Protein AF-A0ABD0QVT2-F1 (afdb_monomer)

Sequence (130 aa):
CGTVNDSGPGGNLTERSLQDAQRLFLMSEVVQPISTDPLVMQDNIRFSRLAVDIVQGRDTLYHVMYIGTEYGTIMKALSTTNKSLHGCYLEEMNILPENIQEPILNLQILHSDSRVLKIPLERCSNYKNE

Solvent-accessible surface area (backbone atoms only — not comparable to full-atom values): 8596 Å² total; per-residue (Å²): 139,59,64,64,85,43,87,57,102,55,52,90,76,65,90,52,48,46,72,51,59,76,68,56,79,71,73,94,73,81,88,77,69,101,49,93,69,69,48,66,82,66,83,98,59,57,76,62,33,73,38,77,46,82,43,79,52,97,89,49,77,40,43,38,36,41,34,21,18,50,56,21,33,39,37,32,31,44,59,42,89,50,76,92,48,50,55,37,69,77,47,79,41,76,76,45,60,95,93,47,70,46,53,40,87,78,66,80,93,71,96,69,94,69,99,60,94,83,76,76,96,70,65,68,86,78,54,79,86,129

Radius of gyration: 21.54 Å; Cα contacts (8 Å, |Δi|>4): 162; chains: 1; bounding box: 69×33×40 Å

Secondary structure (DSSP, 8-state):
--B----STTTTT---BHHHHTT--S-SS----SSSS-S---TT--EEEEEEEEEE-SSSEEEEEEEEETTSEEEEEEE---GGGTT-EEEEEE-S-TT-----------SS--SS----S--GGGSPP-

InterPro domains:
  IPR001627 Sema domain [PF01403] (12-110)
  IPR001627 Sema domain [PS51004] (1-121)
  IPR015943 WD40/YVTN repeat-like-containing domain superfamily [G3DSA:2.130.10.10] (2-127)
  IPR027231 Semaphorin [PTHR11036] (12-128)
  IPR036352 Sema domain superfamily [SSF101912] (12-127)

Foldseek 3Di:
DDFPCPPPPCNPPDGDDPVCVVVPVDDPDDDDDPDPDDQADDPPWAWDDWDWDWDDDPDDIWIWIWTWTQFQKTWIATRDPPPVRRNPTDDIGRRDPPVDGGTPPDDDDDPDDDPDDDDDPDDCVVDDDD

Organism: Cirrhinus mrigala (NCBI:txid683832)

Nearest PDB structures (foldseek):
  4gza-assembly1_G  TM=9.036E-01  e=1.270E-02  Mus musculus
  1q47-assembly1_B  TM=7.951E-01  e=1.198E-02  Mus musculus
  4gz8-assembly1_A  TM=8.134E-01  e=4.045E-02  Mus musculus
  6zqc-assembly1_UD  TM=5.543E-01  e=8.223E-01  Saccharomyces cerevisiae S288C
  7d5s-assembly1_A4  TM=5.431E-01  e=3.929E+00  Saccharomyces cerevisiae S288C

pLDDT: mean 85.56, std 12.03, range [49.28, 97.0]

Structure (mmCIF, N/CA/C/O backbone):
data_AF-A0ABD0QVT2-F1
#
_entry.id   AF-A0ABD0QVT2-F1
#
loop_
_atom_site.group_PDB
_atom_site.id
_atom_site.type_symbol
_atom_site.label_atom_id
_atom_site.label_alt_id
_atom_site.label_comp_id
_atom_site.label_asym_id
_atom_site.label_entity_id
_atom_site.label_seq_id
_atom_site.pdbx_PDB_ins_code
_atom_site.Cartn_x
_atom_site.Cartn_y
_atom_site.Cartn_z
_atom_site.occupancy
_atom_site.B_iso_or_equiv
_atom_site.auth_seq_id
_atom_site.auth_comp_id
_atom_site.auth_asym_id
_atom_site.auth_atom_id
_atom_site.pdbx_PDB_model_num
ATOM 1 N N . CYS A 1 1 ? 45.021 6.706 -14.851 1.00 49.28 1 CYS A N 1
ATOM 2 C CA . CYS A 1 1 ? 43.611 6.519 -15.243 1.00 49.28 1 CYS A CA 1
ATOM 3 C C . CYS A 1 1 ? 43.199 5.116 -14.843 1.00 49.28 1 CYS A C 1
ATOM 5 O O . CYS A 1 1 ? 43.748 4.181 -15.403 1.00 49.28 1 CYS A O 1
ATOM 7 N N . GLY A 1 2 ? 42.364 4.973 -13.813 1.00 57.75 2 GLY A N 1
ATOM 8 C CA . GLY A 1 2 ? 41.898 3.666 -13.351 1.00 57.75 2 GLY A CA 1
ATOM 9 C C . GLY A 1 2 ? 40.509 3.384 -13.906 1.00 57.75 2 GLY A C 1
ATOM 10 O O . GLY A 1 2 ? 39.594 4.185 -13.706 1.00 57.75 2 GLY A O 1
ATOM 11 N N . THR A 1 3 ? 40.360 2.273 -14.609 1.00 59.75 3 THR A N 1
ATOM 12 C CA . THR A 1 3 ? 39.084 1.567 -14.705 1.00 59.75 3 THR A CA 1
ATOM 13 C C . THR A 1 3 ? 38.873 0.828 -13.382 1.00 59.75 3 THR A C 1
ATOM 15 O O . THR A 1 3 ? 39.840 0.380 -12.758 1.00 59.75 3 THR A O 1
ATOM 18 N N . VAL A 1 4 ? 37.635 0.752 -12.885 1.00 59.38 4 VAL A N 1
ATOM 19 C CA . VAL A 1 4 ? 37.350 -0.196 -11.800 1.00 59.38 4 VAL A CA 1
ATOM 20 C C . VAL A 1 4 ? 37.432 -1.575 -12.429 1.00 59.38 4 VAL A C 1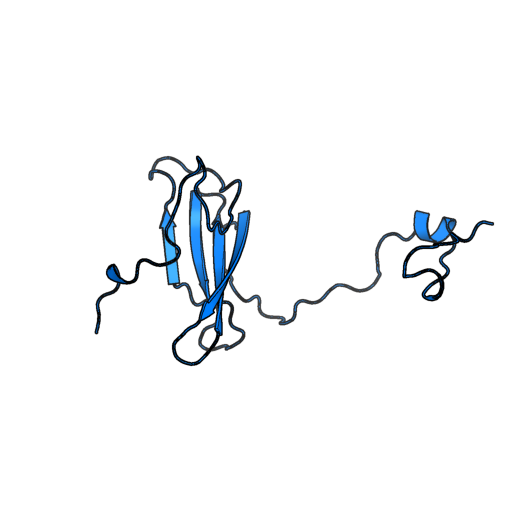
ATOM 22 O O . VAL A 1 4 ? 36.589 -1.906 -13.256 1.00 59.38 4 VAL A O 1
ATOM 25 N N . ASN A 1 5 ? 38.439 -2.367 -12.062 1.00 55.88 5 ASN A N 1
ATOM 26 C CA . ASN A 1 5 ? 38.389 -3.805 -12.300 1.00 55.88 5 ASN A CA 1
ATOM 27 C C . ASN A 1 5 ? 37.334 -4.369 -11.351 1.00 55.88 5 ASN A C 1
ATOM 29 O O . ASN A 1 5 ? 37.639 -4.738 -10.217 1.00 55.88 5 ASN A O 1
ATOM 33 N N . ASP A 1 6 ? 36.080 -4.330 -11.783 1.00 57.88 6 ASP A N 1
ATOM 34 C CA . ASP A 1 6 ? 34.962 -4.820 -11.000 1.00 57.88 6 ASP A CA 1
ATOM 35 C C . ASP A 1 6 ? 34.959 -6.349 -11.102 1.00 57.88 6 ASP A C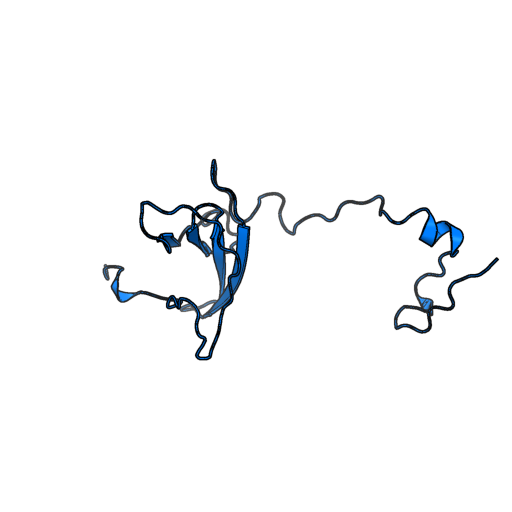 1
ATOM 37 O O . ASP A 1 6 ? 34.502 -6.925 -12.080 1.00 57.88 6 ASP A O 1
ATOM 41 N N . SER A 1 7 ? 35.549 -7.041 -10.127 1.00 57.97 7 SER A N 1
ATOM 42 C CA . SER A 1 7 ? 35.553 -8.512 -10.063 1.00 57.97 7 SER A CA 1
ATOM 43 C C . SER A 1 7 ? 34.207 -9.095 -9.607 1.00 57.97 7 SER A C 1
ATOM 45 O O . SER A 1 7 ? 34.092 -10.302 -9.383 1.00 57.97 7 SER A O 1
ATOM 47 N N . GLY A 1 8 ? 33.181 -8.248 -9.470 1.00 62.84 8 GLY A N 1
ATOM 48 C CA . GLY A 1 8 ? 31.801 -8.657 -9.270 1.00 62.84 8 GLY A CA 1
ATOM 49 C C . GLY A 1 8 ? 31.167 -9.280 -10.524 1.00 62.84 8 GLY A C 1
ATOM 50 O O . GLY A 1 8 ? 31.769 -9.313 -11.599 1.00 62.84 8 GLY A O 1
ATOM 51 N N . PRO A 1 9 ? 29.909 -9.743 -10.427 1.00 58.41 9 PRO A N 1
ATOM 52 C CA . PRO A 1 9 ? 29.195 -10.417 -11.521 1.00 58.41 9 PRO A CA 1
ATOM 53 C C . PRO A 1 9 ? 29.088 -9.603 -12.827 1.00 58.41 9 PRO A C 1
ATOM 55 O O . PRO A 1 9 ? 28.740 -10.161 -13.864 1.00 58.41 9 P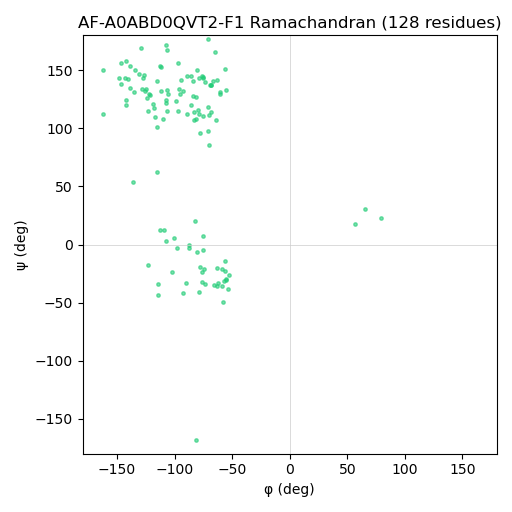RO A O 1
ATOM 58 N N . GLY A 1 10 ? 29.364 -8.293 -12.777 1.00 58.31 10 GLY A N 1
ATOM 59 C CA . GLY A 1 10 ? 29.297 -7.352 -13.897 1.00 58.31 10 GLY A CA 1
ATOM 60 C C . GLY A 1 10 ? 30.631 -6.987 -14.559 1.00 58.31 10 GLY A C 1
ATOM 61 O O . GLY A 1 10 ? 30.625 -6.134 -15.443 1.00 58.31 10 GLY A O 1
ATOM 62 N N . GLY A 1 11 ? 31.754 -7.611 -14.184 1.00 58.44 11 GLY A N 1
ATOM 63 C CA . GLY A 1 11 ? 33.101 -7.186 -14.602 1.00 58.44 11 GLY A CA 1
ATOM 64 C C . GLY A 1 11 ? 33.373 -7.096 -16.105 1.00 58.44 11 GLY A C 1
ATOM 65 O O . GLY A 1 11 ? 34.233 -6.331 -16.523 1.00 58.44 11 GLY A O 1
ATOM 66 N N . ASN A 1 12 ? 32.603 -7.819 -16.923 1.00 59.62 12 ASN A N 1
ATOM 67 C CA . ASN A 1 12 ? 32.735 -7.825 -18.386 1.00 59.62 12 ASN A CA 1
ATOM 68 C C . ASN A 1 12 ? 31.593 -7.087 -19.108 1.00 59.62 12 ASN A C 1
ATOM 70 O O . ASN A 1 12 ? 31.516 -7.141 -20.333 1.00 59.62 12 ASN A O 1
ATOM 74 N N . LEU A 1 13 ? 30.660 -6.472 -18.373 1.00 60.75 13 LEU A N 1
ATOM 75 C CA . LEU A 1 13 ? 29.404 -5.968 -18.939 1.00 60.75 13 LEU A CA 1
ATOM 76 C C . LEU A 1 13 ? 29.405 -4.451 -19.156 1.00 60.75 13 LEU A C 1
ATOM 78 O O . LEU A 1 13 ? 28.700 -3.982 -20.044 1.00 60.75 13 LEU A O 1
ATOM 82 N N . THR A 1 14 ? 30.235 -3.696 -18.430 1.00 57.97 14 THR A N 1
ATOM 83 C CA . THR A 1 14 ? 30.443 -2.254 -18.650 1.00 57.97 14 THR A CA 1
ATOM 84 C C . THR A 1 14 ? 31.735 -1.787 -17.981 1.00 57.97 14 THR A C 1
ATOM 86 O O . THR A 1 14 ? 31.797 -1.707 -16.756 1.00 57.97 14 THR A O 1
ATOM 89 N N . GLU A 1 15 ? 32.749 -1.403 -18.759 1.00 62.41 15 GLU A N 1
ATOM 90 C CA . GLU A 1 15 ? 33.888 -0.656 -18.218 1.00 62.41 15 GLU A CA 1
ATOM 91 C C . GLU A 1 15 ? 33.514 0.824 -18.118 1.00 62.41 15 GLU A C 1
ATOM 93 O O . GLU A 1 15 ? 33.390 1.528 -19.122 1.00 62.41 15 GLU A O 1
ATOM 98 N N . ARG A 1 16 ? 33.318 1.315 -16.892 1.00 62.81 16 ARG A N 1
ATOM 99 C CA . ARG A 1 16 ? 33.118 2.743 -16.630 1.00 62.81 16 ARG A CA 1
ATOM 100 C C . ARG A 1 16 ? 34.382 3.330 -16.014 1.00 62.81 16 ARG A C 1
ATOM 102 O O . ARG A 1 16 ? 34.900 2.811 -15.025 1.00 62.81 16 ARG A O 1
ATOM 109 N N . SER A 1 17 ? 34.870 4.435 -16.578 1.00 73.19 17 SER A N 1
ATOM 110 C CA . SER A 1 17 ? 35.949 5.219 -15.968 1.00 73.19 17 SER A CA 1
ATOM 111 C C . SER A 1 17 ? 35.551 5.615 -14.546 1.00 73.19 17 SER A C 1
ATOM 113 O O . SER A 1 17 ? 34.446 6.116 -14.333 1.00 73.19 17 SER A O 1
ATOM 115 N N . LEU A 1 18 ? 36.450 5.438 -13.570 1.00 70.81 18 LEU A N 1
ATOM 116 C CA . LEU A 1 18 ? 36.206 5.838 -12.178 1.00 70.81 18 LEU A CA 1
ATOM 117 C C . LEU A 1 18 ? 35.798 7.306 -12.054 1.00 70.81 18 LEU A C 1
ATOM 119 O O . LEU A 1 18 ? 34.930 7.641 -11.257 1.00 70.81 18 LEU A O 1
ATOM 123 N N . GLN A 1 19 ? 36.408 8.176 -12.861 1.00 78.12 19 GLN A N 1
ATOM 124 C CA . GLN A 1 19 ? 36.100 9.605 -12.851 1.00 78.12 19 GLN A CA 1
ATOM 125 C C . GLN A 1 19 ? 34.673 9.875 -13.327 1.00 78.12 19 GLN A C 1
ATOM 127 O O . GLN A 1 19 ? 34.016 10.766 -12.800 1.00 78.12 19 GLN A O 1
ATOM 132 N N . ASP A 1 20 ? 34.185 9.086 -14.283 1.00 79.88 20 ASP A N 1
ATOM 133 C CA . ASP A 1 20 ? 32.828 9.221 -14.805 1.00 79.88 20 ASP A CA 1
ATOM 134 C C . ASP A 1 20 ? 31.822 8.586 -13.853 1.00 79.88 20 ASP A C 1
ATOM 136 O O . ASP A 1 20 ? 30.789 9.183 -13.580 1.00 79.88 20 ASP A O 1
ATOM 140 N N . ALA A 1 21 ? 32.134 7.427 -13.268 1.00 78.62 21 ALA A N 1
ATOM 141 C CA . ALA A 1 21 ? 31.315 6.816 -12.225 1.00 78.62 21 ALA A CA 1
ATOM 142 C C . ALA A 1 21 ? 31.160 7.741 -11.004 1.00 78.62 21 ALA A C 1
ATOM 144 O O . ALA A 1 21 ? 30.079 7.802 -10.431 1.00 78.62 21 ALA A O 1
ATOM 145 N N . GLN A 1 22 ? 32.209 8.499 -10.660 1.00 80.81 22 GLN A N 1
ATOM 146 C CA . GLN A 1 22 ? 32.214 9.494 -9.581 1.00 80.81 22 GLN A CA 1
ATOM 147 C C . GLN A 1 22 ? 31.598 10.851 -9.957 1.00 80.81 22 GLN A C 1
ATOM 149 O O . GLN A 1 22 ? 31.494 11.729 -9.102 1.00 80.81 22 GLN A O 1
ATOM 154 N N . ARG A 1 23 ? 31.233 11.072 -11.222 1.00 85.50 23 ARG A N 1
ATOM 155 C CA . ARG A 1 23 ? 30.618 12.330 -11.683 1.00 85.50 23 ARG A CA 1
ATOM 156 C C . ARG A 1 23 ? 29.183 12.143 -12.160 1.00 85.50 23 ARG A C 1
ATOM 158 O O . ARG A 1 23 ? 28.363 13.036 -11.987 1.00 85.50 23 ARG A O 1
ATOM 165 N N . LEU A 1 24 ? 28.874 10.995 -12.754 1.00 86.62 24 LEU A N 1
ATOM 166 C CA . LEU A 1 24 ? 27.643 10.710 -13.486 1.00 86.62 24 LEU A CA 1
ATOM 167 C C . LEU A 1 24 ? 26.834 9.610 -12.776 1.00 86.62 24 LEU A C 1
ATOM 169 O O . LEU A 1 24 ? 26.628 8.515 -13.304 1.00 86.62 24 LEU A O 1
ATOM 173 N N . PHE A 1 25 ? 26.397 9.887 -11.549 1.00 85.75 25 PHE A N 1
ATOM 174 C CA . PHE A 1 25 ? 25.673 8.914 -10.718 1.00 85.75 25 PHE A CA 1
ATOM 175 C C . PHE A 1 25 ? 24.211 8.704 -11.128 1.00 85.75 25 PHE A C 1
ATOM 177 O O . PHE A 1 25 ? 23.634 7.666 -10.817 1.00 85.75 25 PHE A O 1
ATOM 184 N N . LEU A 1 26 ? 23.609 9.684 -11.804 1.00 89.44 26 LEU A N 1
ATOM 185 C CA . LEU A 1 26 ? 22.222 9.626 -12.256 1.00 89.44 26 LEU A CA 1
ATOM 186 C C . LEU A 1 26 ? 22.148 9.127 -13.699 1.00 89.44 26 LEU A C 1
ATOM 188 O O . LEU A 1 26 ? 22.974 9.493 -14.536 1.00 89.44 26 LEU A O 1
ATOM 192 N N . MET A 1 27 ? 21.139 8.306 -13.974 1.00 90.19 27 MET A N 1
ATOM 193 C CA . MET A 1 27 ? 20.802 7.880 -15.330 1.00 90.19 27 MET A CA 1
ATOM 194 C C . MET A 1 27 ? 19.982 8.966 -16.027 1.00 90.19 27 MET A C 1
ATOM 196 O O . MET A 1 27 ? 19.266 9.722 -15.371 1.00 90.19 27 MET A O 1
ATOM 200 N N . SER A 1 28 ? 20.103 9.055 -17.353 1.00 91.94 28 SER A N 1
ATOM 201 C CA . SER A 1 28 ? 19.336 10.015 -18.157 1.00 91.94 28 SER A CA 1
ATOM 202 C C . SER A 1 28 ? 17.866 9.623 -18.290 1.00 91.94 28 SER A C 1
ATOM 204 O O . SER A 1 28 ? 17.004 10.493 -18.345 1.00 91.94 28 SER A O 1
ATOM 206 N N . GLU A 1 29 ? 17.593 8.319 -18.343 1.00 95.25 29 GLU A N 1
ATOM 207 C CA . GLU A 1 29 ? 16.252 7.770 -18.528 1.00 95.25 29 GLU A CA 1
ATOM 208 C C . GLU A 1 29 ? 15.539 7.555 -17.192 1.00 95.25 29 GLU A C 1
ATOM 210 O O . GLU A 1 29 ? 16.139 7.160 -16.189 1.00 95.25 29 GLU A O 1
ATOM 215 N N . VAL A 1 30 ? 14.226 7.773 -17.201 1.00 95.06 30 VAL A N 1
ATOM 216 C CA . VAL A 1 30 ? 13.351 7.511 -16.056 1.00 95.06 30 VAL A CA 1
ATOM 217 C C . VAL A 1 30 ? 12.894 6.052 -16.043 1.00 95.06 30 VAL A C 1
ATOM 219 O O . VAL A 1 30 ? 12.626 5.457 -17.087 1.00 95.06 30 VAL A O 1
ATOM 222 N N . VAL A 1 31 ? 12.750 5.474 -14.849 1.00 95.00 31 VAL A N 1
ATOM 223 C CA . VAL A 1 31 ? 12.139 4.148 -14.690 1.00 95.00 31 VAL A CA 1
ATOM 224 C C . VAL A 1 31 ? 10.625 4.302 -14.752 1.00 95.00 31 VAL A C 1
ATOM 226 O O . VAL A 1 31 ? 10.027 4.946 -13.892 1.00 95.00 31 VAL A O 1
ATOM 229 N N . GLN A 1 32 ? 10.012 3.710 -15.773 1.00 94.62 32 GLN A N 1
ATOM 230 C CA . GLN A 1 32 ? 8.563 3.715 -15.933 1.00 94.62 32 GLN A CA 1
ATOM 231 C C . GLN A 1 32 ? 7.920 2.586 -15.109 1.00 94.62 32 GLN A C 1
ATOM 233 O O . GLN A 1 32 ? 8.464 1.477 -15.065 1.00 94.62 32 GLN A O 1
ATOM 238 N N . PRO A 1 33 ? 6.762 2.828 -14.470 1.00 92.75 33 PRO A N 1
ATOM 239 C CA . PRO A 1 33 ? 5.944 1.757 -13.915 1.00 92.75 33 PRO A CA 1
ATOM 240 C C . PRO A 1 33 ? 5.401 0.846 -15.028 1.00 92.75 33 PRO A C 1
ATOM 242 O O . PRO A 1 33 ? 5.381 1.205 -16.203 1.00 92.75 33 PRO A O 1
ATOM 245 N N . ILE A 1 34 ? 4.897 -0.332 -14.651 1.00 87.62 34 ILE A N 1
ATOM 246 C CA . ILE A 1 34 ? 4.297 -1.289 -15.600 1.00 87.62 34 ILE A CA 1
ATOM 247 C C . ILE A 1 34 ? 3.042 -0.741 -16.311 1.00 87.62 34 ILE A C 1
ATOM 249 O O . ILE A 1 34 ? 2.658 -1.241 -17.365 1.00 87.62 34 ILE A O 1
ATOM 253 N N . SER A 1 35 ? 2.402 0.279 -15.735 1.00 86.25 35 SER A N 1
ATOM 254 C CA . SER A 1 35 ? 1.210 0.953 -16.252 1.00 86.25 35 SER A CA 1
ATOM 255 C C . SER A 1 35 ? 1.301 2.446 -15.954 1.00 86.25 35 SER A C 1
ATOM 257 O O . SER A 1 35 ? 1.775 2.823 -14.884 1.00 86.25 35 SER A O 1
ATOM 259 N N . THR A 1 36 ? 0.819 3.283 -16.877 1.00 87.06 36 THR A N 1
ATOM 260 C CA . THR A 1 36 ? 0.697 4.737 -16.676 1.00 87.06 36 THR A CA 1
ATOM 261 C C . THR A 1 36 ? -0.279 5.075 -15.559 1.00 87.06 36 THR A C 1
ATOM 263 O O . THR A 1 36 ? -0.046 6.020 -14.810 1.00 87.06 36 THR A O 1
ATOM 266 N N . ASP A 1 37 ? -1.350 4.288 -15.444 1.00 85.88 37 ASP A N 1
ATOM 267 C CA . ASP A 1 37 ? -2.332 4.431 -14.381 1.00 85.88 37 ASP A CA 1
ATOM 268 C C . ASP A 1 37 ? -1.851 3.649 -13.143 1.00 85.88 37 ASP A C 1
ATOM 270 O O . ASP A 1 37 ? -1.617 2.434 -13.244 1.00 85.88 37 ASP A O 1
ATOM 274 N N . PRO A 1 38 ? -1.655 4.317 -11.993 1.00 89.19 38 PRO A N 1
ATOM 275 C CA . PRO A 1 38 ? -1.257 3.675 -10.743 1.00 89.19 38 PRO A CA 1
ATOM 276 C C . PRO A 1 38 ? -2.373 2.788 -10.185 1.00 89.19 38 PRO A C 1
ATOM 278 O O . PRO A 1 38 ? -3.522 3.200 -10.108 1.00 89.19 38 PRO A O 1
ATOM 281 N N . LEU A 1 39 ? -2.012 1.593 -9.708 1.00 89.19 39 LEU 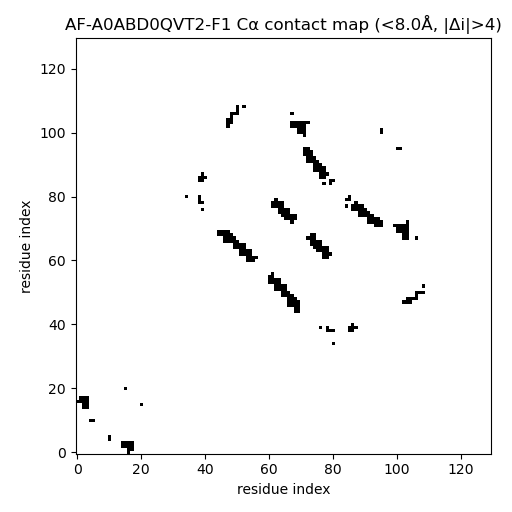A N 1
ATOM 282 C CA . LEU A 1 39 ? -2.960 0.548 -9.283 1.00 89.19 39 LEU A CA 1
ATOM 283 C C . LEU A 1 39 ? -3.951 0.993 -8.190 1.00 89.19 39 LEU A C 1
ATOM 285 O O . LEU A 1 39 ? -5.075 0.492 -8.132 1.00 89.19 39 LEU A O 1
ATOM 289 N N . VAL A 1 40 ? -3.527 1.908 -7.315 1.00 89.94 40 VAL A N 1
ATOM 290 C CA . VAL A 1 40 ? -4.329 2.492 -6.232 1.00 89.94 40 VAL A CA 1
ATOM 291 C C . VAL A 1 40 ? -4.035 3.985 -6.143 1.00 89.94 40 VAL A C 1
ATOM 293 O O . VAL A 1 40 ? -2.871 4.384 -6.151 1.00 89.94 40 VAL A O 1
ATOM 296 N N . MET A 1 41 ? -5.092 4.791 -6.022 1.00 87.19 41 MET A N 1
ATOM 297 C CA . MET A 1 41 ? -5.034 6.249 -5.911 1.00 87.19 41 MET A CA 1
ATOM 298 C C . MET A 1 41 ? -6.087 6.741 -4.938 1.00 87.19 41 MET A C 1
ATOM 300 O O . MET A 1 41 ? -7.267 6.482 -5.144 1.00 87.19 41 MET A O 1
ATOM 304 N N . GLN A 1 42 ? -5.672 7.490 -3.922 1.00 86.75 42 GLN A N 1
ATOM 305 C CA . GLN A 1 42 ? -6.592 8.104 -2.977 1.00 86.75 42 GLN A CA 1
ATOM 306 C C . GLN A 1 42 ? -6.309 9.593 -2.837 1.00 86.75 42 GLN A C 1
ATOM 308 O O . GLN A 1 42 ? -5.164 9.995 -2.628 1.00 86.75 42 GLN A O 1
ATOM 313 N N . ASP A 1 43 ? -7.368 10.391 -2.879 1.00 87.62 43 ASP A N 1
ATOM 314 C CA . ASP A 1 43 ? -7.285 11.809 -2.565 1.00 87.62 43 ASP A CA 1
ATOM 315 C C . ASP A 1 43 ? -7.172 12.018 -1.050 1.00 87.62 43 ASP A C 1
ATOM 317 O O . ASP A 1 43 ? -7.781 11.301 -0.256 1.00 87.62 43 ASP A O 1
ATOM 321 N N . ASN A 1 44 ? -6.397 13.028 -0.647 1.00 88.31 44 ASN A N 1
ATOM 322 C CA . ASN A 1 44 ? -6.245 13.482 0.741 1.00 88.31 44 ASN A CA 1
ATOM 323 C C . ASN A 1 44 ? -5.769 12.428 1.760 1.00 88.31 44 ASN A C 1
ATOM 325 O O . ASN A 1 44 ? -5.883 12.654 2.964 1.00 88.31 44 ASN A O 1
ATOM 329 N N . ILE A 1 45 ? -5.188 11.312 1.315 1.00 90.94 45 ILE A N 1
ATOM 330 C CA . ILE A 1 45 ? -4.559 10.324 2.197 1.00 90.94 45 ILE A CA 1
ATOM 331 C C . ILE A 1 45 ? -3.100 10.150 1.800 1.00 90.94 45 ILE A C 1
ATOM 333 O O . ILE A 1 45 ? -2.776 9.903 0.640 1.00 90.94 45 ILE A O 1
ATOM 337 N N . ARG A 1 46 ? -2.204 10.234 2.786 1.00 93.88 46 ARG A N 1
ATOM 338 C CA . ARG A 1 46 ? -0.789 9.925 2.595 1.00 93.88 46 ARG A CA 1
ATOM 339 C C . ARG A 1 46 ? -0.499 8.500 3.043 1.00 93.88 46 ARG A C 1
ATOM 341 O O . ARG A 1 46 ? -0.620 8.162 4.222 1.00 93.88 46 ARG A O 1
ATOM 348 N N . PHE A 1 47 ? -0.111 7.667 2.083 1.00 95.44 47 PHE A N 1
ATOM 349 C CA . PHE A 1 47 ? 0.375 6.318 2.347 1.00 95.44 47 PHE A CA 1
ATOM 350 C C . PHE A 1 47 ? 1.784 6.375 2.936 1.00 95.44 47 PHE A C 1
ATOM 352 O O . PHE A 1 47 ? 2.621 7.170 2.509 1.00 95.44 47 PHE A O 1
ATOM 359 N N . SER A 1 48 ? 2.046 5.523 3.920 1.00 95.50 48 SER A N 1
ATOM 360 C CA . SER A 1 48 ? 3.304 5.477 4.657 1.00 95.50 48 SER A CA 1
ATOM 361 C C . SER A 1 48 ? 4.055 4.169 4.422 1.00 95.50 48 SER A C 1
ATOM 363 O O . SER A 1 48 ? 5.277 4.207 4.242 1.00 95.50 48 SER A O 1
ATOM 365 N N . ARG A 1 49 ? 3.350 3.024 4.444 1.00 97.00 49 ARG A N 1
ATOM 366 C CA . ARG A 1 49 ? 3.876 1.639 4.425 1.00 97.00 49 ARG A CA 1
ATOM 367 C C . ARG A 1 49 ? 3.098 0.790 3.425 1.00 97.00 49 ARG A C 1
ATOM 369 O O . ARG A 1 49 ? 1.905 0.998 3.244 1.00 97.00 49 ARG A O 1
ATOM 376 N N . LEU A 1 50 ? 3.760 -0.205 2.843 1.00 96.56 50 LEU A N 1
ATOM 377 C CA . LEU A 1 50 ? 3.148 -1.179 1.942 1.00 96.56 50 LEU A CA 1
ATOM 378 C C . LEU A 1 50 ? 3.638 -2.584 2.296 1.00 96.56 50 LEU A C 1
ATOM 380 O O . LEU A 1 50 ? 4.841 -2.811 2.409 1.00 96.56 50 LEU A O 1
ATOM 384 N N . ALA A 1 51 ? 2.705 -3.520 2.414 1.00 96.56 51 ALA A N 1
ATOM 385 C CA . ALA A 1 51 ? 2.961 -4.951 2.381 1.00 96.56 51 ALA A CA 1
ATOM 386 C C . ALA A 1 51 ? 2.037 -5.582 1.335 1.00 96.56 51 ALA A C 1
ATOM 388 O O . ALA A 1 51 ? 0.897 -5.152 1.173 1.00 96.56 51 ALA A O 1
ATOM 389 N N . VAL A 1 52 ? 2.521 -6.584 0.607 1.00 96.12 52 VAL A N 1
ATOM 390 C CA . VAL A 1 52 ? 1.743 -7.258 -0.438 1.00 96.12 52 VAL A CA 1
ATOM 391 C C . VAL A 1 52 ? 1.738 -8.746 -0.153 1.00 96.12 52 VAL A C 1
ATOM 393 O O . VAL A 1 52 ? 2.794 -9.323 0.096 1.00 96.12 52 VAL A O 1
ATOM 396 N N . ASP A 1 53 ? 0.555 -9.343 -0.202 1.00 95.81 53 ASP A N 1
ATOM 397 C CA . ASP A 1 53 ? 0.352 -10.783 -0.091 1.00 95.81 53 ASP A CA 1
ATOM 398 C C . ASP A 1 53 ? -0.149 -11.364 -1.416 1.00 95.81 53 ASP A C 1
ATOM 400 O O . ASP A 1 53 ? -0.786 -10.664 -2.210 1.00 95.81 53 ASP A O 1
ATOM 404 N N . ILE A 1 54 ? 0.122 -12.647 -1.649 1.00 95.19 54 ILE A N 1
ATOM 405 C CA . ILE A 1 54 ? -0.413 -13.398 -2.784 1.00 95.19 54 ILE A CA 1
ATOM 406 C C . ILE A 1 54 ? -1.417 -14.405 -2.241 1.00 95.19 54 ILE A C 1
ATOM 408 O O . ILE A 1 54 ? -1.048 -15.408 -1.637 1.00 95.19 54 ILE A O 1
ATOM 412 N N . VAL A 1 55 ? -2.696 -14.146 -2.492 1.00 94.06 55 VAL A N 1
ATOM 413 C CA . VAL A 1 55 ? -3.797 -14.949 -1.958 1.00 94.06 55 VAL A CA 1
ATOM 414 C C . VAL A 1 55 ? -4.406 -15.797 -3.067 1.00 94.06 55 VAL A C 1
ATOM 416 O O . VAL A 1 55 ? -4.717 -15.300 -4.151 1.00 94.06 55 VAL A O 1
ATOM 419 N N . GLN A 1 56 ? -4.610 -17.082 -2.787 1.00 93.88 56 GLN A N 1
ATOM 420 C CA . GLN A 1 56 ? -5.345 -17.984 -3.668 1.00 93.88 56 GLN A CA 1
ATOM 421 C C . GLN A 1 56 ? -6.846 -17.706 -3.558 1.00 93.88 56 GLN A C 1
ATOM 423 O O . GLN A 1 56 ? -7.469 -17.985 -2.535 1.00 93.88 56 GLN A O 1
ATOM 428 N N . GLY A 1 57 ? -7.428 -17.156 -4.624 1.00 89.31 57 GLY A N 1
ATOM 429 C CA . GLY A 1 57 ? -8.874 -17.101 -4.796 1.00 89.31 57 GLY A CA 1
ATOM 430 C C . GLY A 1 57 ? -9.428 -18.418 -5.339 1.00 89.31 57 GLY A C 1
ATOM 431 O O . GLY A 1 57 ? -8.724 -19.427 -5.410 1.00 89.31 57 GLY A O 1
ATOM 432 N N . ARG A 1 58 ? -10.696 -18.406 -5.765 1.00 89.88 58 ARG A N 1
ATOM 433 C CA . ARG A 1 58 ? -11.364 -19.604 -6.298 1.00 89.88 58 ARG A CA 1
ATOM 434 C C . ARG A 1 58 ? -10.621 -20.198 -7.498 1.00 89.88 58 ARG A C 1
ATOM 436 O O . ARG A 1 58 ? -10.344 -21.390 -7.503 1.00 89.88 58 ARG A O 1
ATOM 443 N N . ASP A 1 59 ? -10.283 -19.352 -8.469 1.00 91.31 59 ASP A N 1
ATOM 444 C CA . ASP A 1 59 ? -9.737 -19.792 -9.759 1.00 91.31 59 ASP A CA 1
ATOM 445 C C . ASP A 1 59 ? -8.368 -19.165 -10.076 1.00 91.31 59 ASP A C 1
ATOM 447 O O . ASP A 1 59 ? -7.635 -19.664 -10.928 1.00 91.31 59 ASP A O 1
ATOM 451 N N . THR A 1 60 ? -7.994 -18.077 -9.394 1.00 92.69 60 THR A N 1
ATOM 452 C CA . THR A 1 60 ? -6.775 -17.308 -9.686 1.00 92.69 60 THR A CA 1
ATOM 453 C C . THR A 1 60 ? -6.087 -16.805 -8.422 1.00 92.69 60 THR A C 1
ATOM 455 O O . THR A 1 60 ? -6.713 -16.641 -7.373 1.00 92.69 60 THR A O 1
ATOM 458 N N . LEU A 1 61 ? -4.793 -16.512 -8.542 1.00 95.00 61 LEU A N 1
ATOM 459 C CA . LEU A 1 61 ? -4.030 -15.796 -7.524 1.00 95.00 61 LEU A CA 1
ATOM 460 C C . LEU A 1 61 ? -4.318 -14.296 -7.604 1.00 95.00 61 LEU A C 1
ATOM 462 O O . LEU A 1 61 ? -4.447 -13.736 -8.693 1.00 95.00 61 LEU A O 1
ATOM 466 N N . TYR A 1 62 ? -4.369 -13.650 -6.447 1.00 93.00 62 TYR A N 1
ATOM 467 C CA . TYR A 1 62 ? -4.585 -12.218 -6.317 1.00 93.00 62 TYR A CA 1
ATOM 468 C C . TYR A 1 62 ? -3.461 -11.582 -5.513 1.00 93.00 62 TYR A C 1
ATOM 470 O O . TYR A 1 62 ? -3.106 -12.061 -4.438 1.00 93.00 62 TYR A O 1
ATOM 478 N N . HIS A 1 63 ? -2.942 -10.464 -6.012 1.00 94.50 63 HIS A N 1
ATOM 479 C CA . HIS A 1 63 ? -2.061 -9.602 -5.240 1.00 94.50 63 HIS A CA 1
ATOM 480 C C . HIS A 1 63 ? -2.916 -8.684 -4.368 1.00 94.50 63 HIS A C 1
ATOM 482 O O . HIS A 1 63 ? -3.647 -7.835 -4.878 1.00 94.50 63 HIS A O 1
ATOM 488 N N . VAL A 1 64 ? -2.836 -8.853 -3.054 1.00 95.38 64 VAL A N 1
ATOM 489 C CA . VAL A 1 64 ? -3.572 -8.041 -2.085 1.00 95.38 64 VAL A CA 1
ATOM 490 C C . VAL A 1 64 ? -2.596 -7.102 -1.396 1.00 95.38 64 VAL A C 1
ATOM 492 O O . VAL A 1 64 ? -1.618 -7.537 -0.793 1.00 95.38 64 VAL A O 1
ATOM 495 N N . MET A 1 65 ? -2.854 -5.805 -1.497 1.00 96.31 65 MET A N 1
ATOM 496 C CA . MET A 1 65 ? -2.033 -4.756 -0.907 1.00 96.31 65 MET A CA 1
ATOM 497 C C . MET A 1 65 ? -2.604 -4.340 0.445 1.00 96.31 65 MET A C 1
ATOM 499 O O . MET A 1 65 ? -3.784 -4.011 0.548 1.00 96.31 65 MET A O 1
ATOM 503 N N . TYR A 1 66 ? -1.745 -4.313 1.458 1.00 96.88 66 TYR A N 1
ATOM 504 C CA . TYR A 1 66 ? -1.981 -3.715 2.765 1.00 96.88 66 TYR A CA 1
ATOM 505 C C . TYR A 1 66 ? -1.174 -2.422 2.833 1.00 96.88 66 TYR A C 1
ATOM 507 O O . TYR A 1 66 ? 0.058 -2.440 2.783 1.00 96.88 66 TYR A O 1
ATOM 515 N N . ILE A 1 67 ? -1.869 -1.296 2.915 1.00 96.94 67 ILE A N 1
ATOM 516 C CA . ILE A 1 67 ? -1.303 0.042 2.793 1.00 96.94 67 ILE A CA 1
ATOM 517 C C . ILE A 1 67 ? -1.510 0.763 4.121 1.00 96.94 67 ILE A C 1
ATOM 519 O O . ILE A 1 67 ? -2.635 1.087 4.486 1.00 96.94 67 ILE A O 1
ATOM 523 N N . GLY A 1 68 ? -0.431 0.999 4.862 1.00 96.69 68 GLY A N 1
ATOM 524 C CA . GLY A 1 68 ? -0.467 1.828 6.065 1.00 96.69 68 GLY A CA 1
ATOM 525 C C . GLY A 1 68 ? -0.524 3.307 5.695 1.00 96.69 68 GLY A C 1
ATOM 526 O O . GLY A 1 68 ? 0.100 3.718 4.716 1.00 96.69 68 GLY A O 1
ATOM 527 N N . THR A 1 69 ? -1.235 4.112 6.478 1.00 95.81 69 THR A N 1
ATOM 528 C CA . THR A 1 69 ? -1.346 5.565 6.277 1.00 95.81 69 THR A CA 1
ATOM 529 C C . THR A 1 69 ? -0.560 6.348 7.329 1.00 95.81 69 THR A C 1
ATOM 531 O O . THR A 1 69 ? -0.014 5.783 8.286 1.00 95.81 69 THR A O 1
ATOM 534 N N . GLU A 1 70 ? -0.456 7.664 7.143 1.00 94.88 70 GLU A N 1
ATOM 535 C CA . GLU A 1 70 ? 0.071 8.583 8.162 1.00 94.88 70 GLU A CA 1
ATOM 536 C C . GLU A 1 70 ? -0.916 8.859 9.312 1.00 94.88 70 GLU A C 1
ATOM 538 O O . GLU A 1 70 ? -0.534 9.485 10.296 1.00 94.88 70 GLU A O 1
ATOM 543 N N . TYR A 1 71 ? -2.148 8.345 9.225 1.00 93.81 71 TYR A N 1
ATOM 544 C CA . TYR A 1 71 ? -3.239 8.608 10.172 1.00 93.81 71 TYR A CA 1
ATOM 545 C C . TYR A 1 71 ? -3.600 7.402 11.049 1.00 93.81 71 TYR A C 1
ATOM 547 O O . TYR A 1 71 ? -4.633 7.405 11.709 1.00 93.81 71 TYR A O 1
ATOM 555 N N . GLY A 1 72 ? -2.772 6.355 11.061 1.00 94.25 72 GLY A N 1
ATOM 556 C CA . GLY A 1 72 ? -3.006 5.174 11.898 1.00 94.25 72 GLY A CA 1
ATOM 557 C C . GLY A 1 72 ? -4.032 4.201 11.323 1.00 94.25 72 GLY A C 1
ATOM 558 O O . GLY A 1 72 ? -4.615 3.407 12.065 1.00 94.25 72 GLY A O 1
ATOM 559 N N . THR A 1 73 ? -4.247 4.244 10.007 1.00 95.06 73 THR A N 1
ATOM 560 C CA . THR A 1 73 ? -5.151 3.332 9.301 1.00 95.06 73 THR A CA 1
ATOM 561 C C . THR A 1 73 ? -4.385 2.382 8.389 1.00 95.06 73 THR A C 1
ATOM 563 O O . THR A 1 73 ? -3.281 2.684 7.925 1.00 95.06 73 THR A O 1
ATOM 566 N N . ILE A 1 74 ? -4.956 1.202 8.152 1.00 96.00 74 ILE A N 1
ATOM 567 C CA . ILE A 1 74 ? -4.486 0.256 7.141 1.00 96.00 74 ILE A CA 1
ATOM 568 C C . ILE A 1 74 ? -5.605 0.055 6.129 1.00 96.00 74 ILE A C 1
ATOM 570 O O . ILE A 1 74 ? -6.690 -0.411 6.469 1.00 96.00 74 ILE A O 1
ATOM 574 N N . MET A 1 75 ? -5.315 0.365 4.874 1.00 95.44 75 MET A N 1
ATOM 575 C CA . MET A 1 75 ? -6.195 0.118 3.743 1.00 95.44 75 MET A CA 1
ATOM 576 C C . MET A 1 75 ? -5.819 -1.195 3.067 1.00 95.44 75 MET A C 1
ATOM 578 O O . MET A 1 75 ? -4.645 -1.460 2.807 1.00 95.44 75 MET A O 1
ATOM 582 N N . LYS A 1 76 ? -6.817 -2.017 2.760 1.00 95.62 76 LYS A N 1
ATOM 583 C CA . LYS A 1 76 ? -6.664 -3.269 2.025 1.00 95.62 76 LYS A CA 1
ATOM 584 C C . LYS A 1 76 ? -7.238 -3.091 0.625 1.00 95.62 76 LYS A C 1
ATOM 586 O O . LYS A 1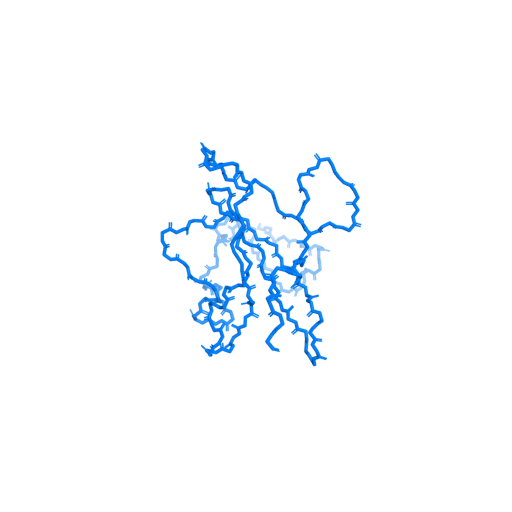 76 ? -8.406 -2.736 0.487 1.00 95.62 76 LYS A O 1
ATOM 591 N N . ALA A 1 77 ? -6.444 -3.348 -0.407 1.00 95.12 77 ALA A N 1
ATOM 592 C CA . ALA A 1 77 ? -6.846 -3.155 -1.800 1.00 95.12 77 ALA A CA 1
ATOM 593 C C . ALA A 1 77 ? -6.363 -4.296 -2.698 1.00 95.12 77 ALA A C 1
ATOM 595 O O . ALA A 1 77 ? -5.354 -4.945 -2.416 1.00 95.12 77 ALA A O 1
ATOM 596 N N . LEU A 1 78 ? -7.072 -4.532 -3.797 1.00 93.88 78 LEU A N 1
ATOM 597 C CA . LEU A 1 78 ? -6.644 -5.473 -4.824 1.00 93.88 78 LEU A CA 1
ATOM 598 C C . LEU A 1 78 ? -5.672 -4.791 -5.795 1.00 93.88 78 LEU A C 1
ATOM 600 O O . LEU A 1 78 ? -5.981 -3.753 -6.373 1.00 93.88 78 LEU A O 1
ATOM 604 N N . SER A 1 79 ? -4.509 -5.399 -6.015 1.00 92.12 79 SER A N 1
ATOM 605 C CA . SER A 1 79 ? -3.604 -5.020 -7.098 1.00 92.12 79 SER A CA 1
ATOM 606 C C . SER A 1 79 ? -4.068 -5.697 -8.382 1.00 92.12 79 SER A C 1
ATOM 608 O O . SER A 1 79 ? -3.963 -6.915 -8.545 1.00 92.12 79 SER A O 1
ATOM 610 N N . THR A 1 80 ? -4.642 -4.906 -9.285 1.00 87.19 80 THR A N 1
ATOM 611 C CA . THR A 1 80 ? -5.151 -5.394 -10.564 1.00 87.19 80 THR A CA 1
ATOM 612 C C . THR A 1 80 ? -4.988 -4.345 -11.651 1.00 87.19 80 THR A C 1
ATOM 614 O O . THR A 1 80 ? -5.240 -3.162 -11.445 1.00 87.19 80 THR A O 1
ATOM 617 N N . THR A 1 81 ? -4.569 -4.796 -12.831 1.00 81.25 81 THR A N 1
ATOM 618 C CA . THR A 1 81 ? -4.515 -3.980 -14.052 1.00 81.25 81 THR A CA 1
ATOM 619 C C . THR A 1 81 ? -5.841 -4.006 -14.814 1.00 81.25 81 THR A C 1
ATOM 621 O O . THR A 1 81 ? -5.987 -3.331 -15.835 1.00 81.25 81 THR A O 1
ATOM 624 N N . ASN A 1 82 ? -6.828 -4.776 -14.337 1.00 84.62 82 ASN A N 1
ATOM 625 C CA . ASN A 1 82 ? -8.162 -4.753 -14.908 1.00 84.62 82 ASN A CA 1
ATOM 626 C C . ASN A 1 82 ? -8.818 -3.402 -14.607 1.00 84.62 82 ASN A C 1
ATOM 628 O O . ASN A 1 82 ? -9.158 -3.107 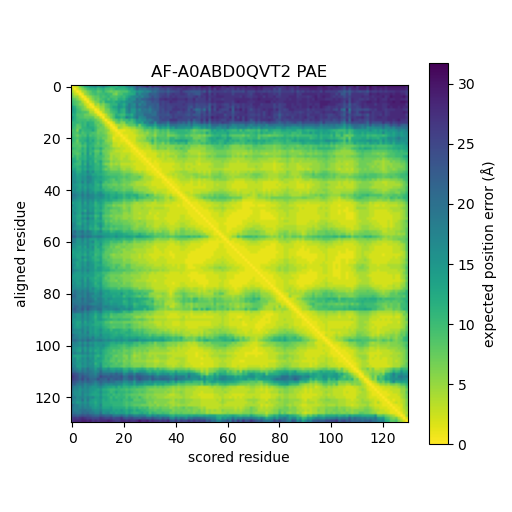-13.463 1.00 84.62 82 ASN A O 1
ATOM 632 N N . LYS A 1 83 ? -9.059 -2.618 -15.661 1.00 79.19 83 LYS A N 1
ATOM 633 C CA . LYS A 1 83 ? -9.662 -1.284 -15.574 1.00 79.19 83 LYS A CA 1
ATOM 634 C C . LYS A 1 83 ? -11.009 -1.268 -14.844 1.00 79.19 83 LYS A C 1
ATOM 636 O O . LYS A 1 83 ? -11.323 -0.268 -14.215 1.00 79.19 83 LYS A O 1
ATOM 641 N N . SER A 1 84 ? -11.789 -2.354 -14.885 1.00 82.19 84 SER A N 1
ATOM 642 C CA . SER A 1 84 ? -13.076 -2.424 -14.174 1.00 82.19 84 SER A CA 1
ATOM 643 C C . SER A 1 84 ? -12.936 -2.594 -12.658 1.00 82.19 84 SER A C 1
ATOM 645 O O . SER A 1 84 ? -13.883 -2.330 -11.929 1.00 82.19 84 SER A O 1
ATOM 647 N N . LEU A 1 85 ? -11.784 -3.078 -12.192 1.00 80.56 85 LEU A N 1
ATOM 648 C CA . LEU A 1 85 ? -11.462 -3.307 -10.780 1.00 80.56 85 LEU A CA 1
ATOM 649 C C . LEU A 1 85 ? -10.358 -2.355 -10.295 1.00 80.56 85 LEU A C 1
ATOM 651 O O . LEU A 1 85 ? -9.774 -2.563 -9.231 1.00 80.56 85 LEU A O 1
ATOM 655 N N . HIS A 1 86 ? -10.046 -1.329 -11.086 1.00 80.06 86 HIS A N 1
ATOM 656 C CA . HIS A 1 86 ? -9.040 -0.337 -10.750 1.00 80.06 86 HIS A CA 1
ATOM 657 C C . HIS A 1 86 ? -9.441 0.391 -9.461 1.00 80.06 86 HIS A C 1
ATOM 659 O O . HIS A 1 86 ? -10.574 0.856 -9.345 1.00 80.06 86 HIS A O 1
ATOM 665 N N . GLY A 1 87 ? -8.528 0.490 -8.490 1.00 78.56 87 GLY A N 1
ATOM 666 C CA . GLY A 1 87 ? -8.846 1.079 -7.186 1.00 78.56 87 GLY A CA 1
ATOM 667 C C . GLY A 1 87 ? -9.870 0.274 -6.376 1.00 78.56 87 GLY A C 1
ATOM 668 O O . GLY A 1 87 ? -10.652 0.850 -5.627 1.00 78.56 87 GLY A O 1
ATOM 669 N N . CYS A 1 88 ? -9.917 -1.054 -6.526 1.00 88.88 88 CYS A N 1
ATOM 670 C CA . CYS A 1 88 ? -10.793 -1.899 -5.715 1.00 88.88 88 CYS A CA 1
ATOM 671 C C . CYS A 1 88 ? -10.294 -1.968 -4.260 1.00 88.88 88 CYS A C 1
ATOM 673 O O . CYS A 1 88 ? -9.402 -2.752 -3.918 1.00 88.88 88 CYS A O 1
ATOM 675 N N . TYR A 1 89 ? -10.888 -1.137 -3.403 1.00 91.56 89 TYR A N 1
ATOM 676 C CA . TYR A 1 89 ? -10.704 -1.161 -1.955 1.00 91.56 89 TYR A CA 1
ATOM 677 C C . TYR A 1 89 ? -11.585 -2.236 -1.326 1.00 91.56 89 TYR A C 1
ATOM 679 O O . TYR A 1 89 ? -12.792 -2.282 -1.553 1.00 91.56 89 TYR A O 1
ATOM 687 N N . LEU A 1 90 ? -10.969 -3.103 -0.530 1.00 92.81 90 LEU A N 1
ATOM 688 C CA . LEU A 1 90 ? -11.642 -4.193 0.168 1.00 92.81 90 LEU A CA 1
ATOM 689 C C . LEU A 1 90 ? -12.070 -3.769 1.574 1.00 92.81 90 LEU A C 1
ATOM 691 O O . LEU A 1 90 ? -13.156 -4.127 2.026 1.00 92.81 90 LEU A O 1
ATOM 695 N N . GLU A 1 91 ? -11.201 -3.035 2.273 1.00 92.94 91 GLU A N 1
ATOM 696 C CA . GLU A 1 91 ? -11.412 -2.657 3.668 1.00 92.94 91 GLU A CA 1
ATOM 697 C C . GLU A 1 91 ? -10.520 -1.478 4.080 1.00 92.94 91 GLU A C 1
ATOM 699 O O . GLU A 1 91 ? -9.394 -1.346 3.598 1.00 92.94 91 GLU A O 1
ATOM 704 N N . GLU A 1 92 ? -10.994 -0.665 5.022 1.00 93.62 92 GLU A N 1
ATOM 705 C CA . GLU A 1 92 ? -10.187 0.308 5.759 1.00 93.62 92 GLU A CA 1
ATOM 706 C C . GLU A 1 92 ? -10.269 -0.004 7.255 1.00 93.62 92 GLU A C 1
ATOM 708 O O . GLU A 1 92 ? -11.351 -0.176 7.814 1.00 93.62 92 GLU A O 1
ATOM 713 N N . MET A 1 93 ? -9.111 -0.112 7.900 1.00 93.94 93 MET A N 1
ATOM 714 C CA . MET A 1 93 ? -8.989 -0.502 9.298 1.00 93.94 93 MET A CA 1
ATOM 715 C C . MET A 1 93 ? -8.368 0.633 10.101 1.00 93.94 93 MET A C 1
ATOM 717 O O . MET A 1 93 ? -7.205 0.973 9.884 1.00 93.94 93 MET A O 1
ATOM 721 N N . ASN A 1 94 ? -9.111 1.167 11.068 1.00 93.50 94 ASN A N 1
ATOM 722 C CA . ASN A 1 94 ? -8.571 2.070 12.081 1.00 93.50 94 ASN A CA 1
ATOM 723 C C . ASN A 1 94 ? -7.850 1.245 13.146 1.00 93.50 94 ASN A C 1
ATOM 725 O O . ASN A 1 94 ? -8.466 0.451 13.855 1.00 93.50 94 ASN A O 1
ATOM 729 N N . ILE A 1 95 ? -6.528 1.384 13.200 1.00 92.75 95 ILE A N 1
ATOM 730 C CA . ILE A 1 95 ? -5.671 0.557 14.055 1.00 92.75 95 ILE A CA 1
ATOM 731 C C . ILE A 1 95 ? -5.500 1.191 15.431 1.00 92.75 95 ILE A C 1
ATOM 733 O O . ILE A 1 95 ? -5.370 0.500 16.443 1.00 92.75 95 ILE A O 1
ATOM 737 N N . LEU A 1 96 ? -5.502 2.519 15.453 1.00 88.56 96 LEU A N 1
ATOM 738 C CA . LEU A 1 96 ? -5.418 3.327 16.653 1.00 88.56 96 LEU A CA 1
ATOM 739 C C . LEU A 1 96 ? -6.827 3.762 17.094 1.00 88.56 96 LEU A C 1
ATOM 741 O O . LEU A 1 96 ? -7.743 3.815 16.271 1.00 88.56 96 LEU A O 1
ATOM 745 N N . PRO A 1 97 ? -7.024 4.075 18.387 1.00 89.69 97 PRO A N 1
ATOM 746 C CA . PRO A 1 97 ? -8.255 4.698 18.863 1.00 89.69 97 PRO A CA 1
ATOM 747 C C . PRO A 1 97 ? -8.552 6.004 18.115 1.00 89.69 97 PRO A C 1
ATOM 749 O O . PRO A 1 97 ? -7.624 6.720 17.755 1.00 89.69 97 PRO A O 1
ATOM 752 N N . GLU A 1 98 ? -9.829 6.369 17.974 1.00 87.06 98 GLU A N 1
ATOM 753 C CA . GLU A 1 98 ? -10.284 7.520 17.163 1.00 87.06 98 GLU A CA 1
ATOM 754 C C . GLU A 1 98 ? -9.598 8.861 17.495 1.00 87.06 98 GLU A C 1
ATOM 756 O O . GLU A 1 98 ? -9.477 9.733 16.638 1.00 87.06 98 GLU A O 1
ATOM 761 N N . ASN A 1 99 ? -9.108 9.024 18.727 1.00 89.50 99 ASN A N 1
ATOM 762 C CA . ASN A 1 99 ? -8.439 10.243 19.189 1.00 89.50 99 ASN A CA 1
ATOM 763 C C . ASN A 1 99 ? -6.925 10.276 18.912 1.00 89.50 99 ASN A C 1
ATOM 765 O O . ASN A 1 99 ? -6.263 11.241 19.295 1.00 89.50 99 ASN A O 1
ATOM 769 N N . ILE A 1 100 ? -6.358 9.228 18.311 1.00 92.19 100 ILE A N 1
ATOM 770 C CA . ILE A 1 100 ? -4.921 9.093 18.069 1.00 92.19 100 ILE A CA 1
ATOM 771 C C . ILE A 1 100 ? -4.693 8.896 16.573 1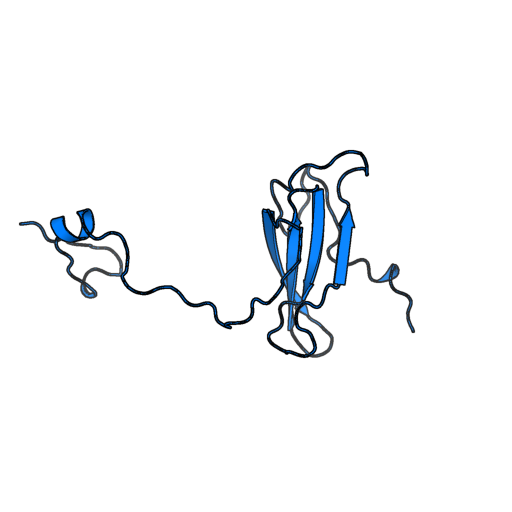.00 92.19 100 ILE A C 1
ATOM 773 O O . ILE A 1 100 ? -5.064 7.875 16.004 1.00 92.19 100 ILE A O 1
ATOM 777 N N . GLN A 1 101 ? -4.030 9.868 15.951 1.00 91.62 101 GLN A N 1
ATOM 778 C CA . GLN A 1 101 ? -3.593 9.788 14.561 1.00 91.62 101 GLN A CA 1
ATOM 779 C C . GLN A 1 101 ? -2.069 9.809 14.526 1.00 91.62 101 GLN A C 1
ATOM 781 O O . GLN A 1 101 ? -1.445 10.859 14.670 1.00 91.62 101 GLN A O 1
ATOM 786 N N . GLU A 1 102 ? -1.474 8.632 14.358 1.00 93.12 102 GLU A N 1
ATOM 787 C CA . GLU A 1 102 ? -0.028 8.460 14.240 1.00 93.12 102 GLU A CA 1
ATOM 788 C C . GLU A 1 102 ? 0.303 7.577 13.033 1.00 93.12 102 GLU A C 1
ATOM 790 O O . GLU A 1 102 ? -0.448 6.650 12.715 1.00 93.12 102 GLU A O 1
ATOM 795 N N . PRO A 1 103 ? 1.432 7.815 12.350 1.00 94.62 103 PRO A N 1
ATOM 796 C CA . PRO A 1 103 ? 1.784 7.055 11.165 1.00 94.62 103 PRO A CA 1
ATOM 797 C C . PRO A 1 103 ? 2.090 5.595 11.499 1.00 94.62 103 PRO A C 1
ATOM 799 O O . PRO A 1 103 ? 2.799 5.287 12.459 1.00 94.62 103 PRO A O 1
ATOM 802 N N . ILE A 1 104 ? 1.649 4.683 10.631 1.00 93.81 104 ILE A N 1
ATOM 803 C CA . ILE A 1 104 ? 2.067 3.281 10.708 1.00 93.81 104 ILE A CA 1
ATOM 804 C C . ILE A 1 104 ? 3.577 3.202 10.445 1.00 93.81 104 ILE A C 1
ATOM 806 O O . ILE A 1 104 ? 4.045 3.378 9.322 1.00 93.81 104 ILE A O 1
ATOM 810 N N . LEU A 1 105 ? 4.367 2.936 11.488 1.00 92.44 105 LEU A N 1
ATOM 811 C CA . LEU A 1 105 ? 5.832 2.949 11.398 1.00 92.44 105 LEU A CA 1
ATOM 812 C C . LEU A 1 105 ? 6.400 1.713 10.705 1.00 92.44 105 LEU A C 1
ATOM 814 O O . LEU A 1 105 ? 7.420 1.817 10.020 1.00 92.44 105 LEU A O 1
ATOM 818 N N . ASN A 1 106 ? 5.747 0.565 10.859 1.00 92.56 106 ASN A N 1
ATOM 819 C CA . ASN A 1 106 ? 6.145 -0.696 10.252 1.00 92.56 106 ASN A CA 1
ATOM 820 C C . ASN A 1 106 ? 4.901 -1.538 9.951 1.00 92.56 106 ASN A C 1
ATOM 822 O O . ASN A 1 106 ? 3.943 -1.515 10.721 1.00 92.56 106 ASN A O 1
A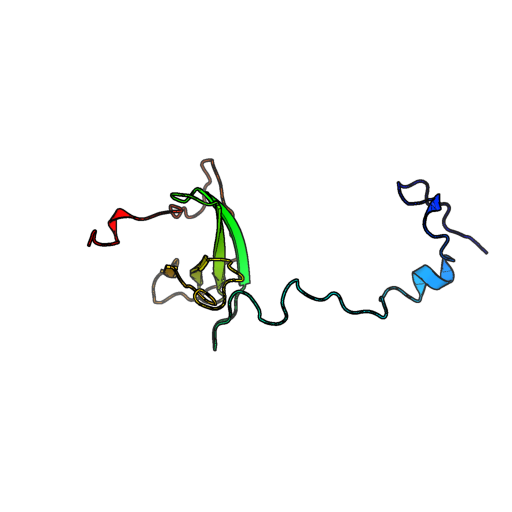TOM 826 N N . LEU A 1 107 ? 4.923 -2.268 8.840 1.00 94.88 107 LEU A N 1
ATOM 827 C CA . LEU A 1 107 ? 3.841 -3.147 8.413 1.00 94.88 107 LEU A CA 1
ATOM 828 C C . LEU A 1 107 ? 4.461 -4.398 7.799 1.00 94.88 107 LEU A C 1
ATOM 830 O O . LEU A 1 107 ? 5.220 -4.299 6.837 1.00 94.88 107 LEU A O 1
ATOM 834 N N . GLN A 1 108 ? 4.171 -5.560 8.379 1.00 93.75 108 GLN A N 1
ATOM 835 C CA . GLN A 1 108 ? 4.743 -6.839 7.964 1.00 93.75 108 GLN A CA 1
ATOM 836 C C . GLN A 1 108 ? 3.686 -7.931 8.020 1.00 93.75 108 GLN A C 1
ATOM 838 O O . GLN A 1 108 ? 2.882 -7.981 8.950 1.00 93.75 108 GLN A O 1
ATOM 843 N N . ILE A 1 109 ? 3.742 -8.835 7.045 1.00 92.38 109 ILE A N 1
ATOM 844 C CA . ILE A 1 109 ? 2.978 -10.079 7.061 1.00 92.38 109 ILE A CA 1
ATOM 845 C C . ILE A 1 109 ? 3.843 -11.114 7.776 1.00 92.38 109 ILE A C 1
ATOM 847 O O . ILE A 1 109 ? 4.915 -11.487 7.297 1.00 92.38 109 ILE A O 1
ATOM 851 N N . LEU A 1 110 ? 3.403 -11.531 8.960 1.00 88.38 110 LEU A N 1
ATOM 852 C CA . LEU A 1 110 ? 4.132 -12.459 9.818 1.00 88.38 110 LEU A CA 1
ATOM 853 C C . LEU A 1 110 ? 3.350 -13.759 9.977 1.00 88.38 110 LEU A C 1
ATOM 855 O O . LEU A 1 110 ? 2.141 -13.746 10.181 1.00 88.38 110 LEU A O 1
ATOM 859 N N . HIS A 1 111 ? 4.082 -14.870 9.968 1.00 78.88 111 HIS A N 1
ATOM 860 C CA . HIS A 1 111 ? 3.537 -16.213 10.182 1.00 78.88 111 HIS A CA 1
ATOM 861 C C . HIS A 1 111 ? 3.716 -16.707 11.632 1.00 78.88 111 HIS A C 1
ATOM 863 O O . HIS A 1 111 ? 3.271 -17.801 11.966 1.00 78.88 111 HIS A O 1
ATOM 869 N N . SER A 1 112 ? 4.371 -15.928 12.505 1.00 77.44 112 SER A N 1
ATOM 870 C CA . SER A 1 112 ? 4.704 -16.315 13.886 1.00 77.44 112 SER A CA 1
ATOM 871 C C . SER A 1 112 ? 4.278 -15.270 14.924 1.00 77.44 112 SER A C 1
ATOM 873 O O . SER A 1 112 ? 3.886 -14.148 14.592 1.00 77.44 112 SER A O 1
ATOM 875 N N . ASP A 1 113 ? 4.344 -15.631 16.209 1.00 74.50 113 ASP A N 1
ATOM 876 C CA . ASP A 1 113 ? 4.079 -14.709 17.318 1.00 74.50 113 ASP A CA 1
ATOM 877 C C . ASP A 1 113 ? 5.148 -13.631 17.496 1.00 74.50 113 ASP A C 1
ATOM 879 O O . ASP A 1 113 ? 6.348 -13.873 17.389 1.00 74.50 113 ASP A O 1
ATOM 883 N N . SER A 1 114 ? 4.672 -12.411 17.742 1.00 74.88 114 SER A N 1
ATOM 884 C CA . SER A 1 114 ? 5.457 -11.197 17.936 1.00 74.88 114 SER A CA 1
ATOM 885 C C . SER A 1 114 ? 4.737 -10.297 18.946 1.00 74.88 114 SER A C 1
ATOM 887 O O . SER A 1 114 ? 3.530 -10.413 19.146 1.00 74.88 114 SER A O 1
ATOM 889 N N . ARG A 1 115 ? 5.477 -9.405 19.616 1.00 81.56 115 ARG A N 1
ATOM 890 C CA . ARG A 1 115 ? 4.948 -8.497 20.659 1.00 81.56 115 ARG A CA 1
ATOM 891 C C . ARG A 1 115 ? 4.283 -7.232 20.096 1.00 81.56 115 ARG A C 1
ATOM 893 O O . ARG A 1 115 ? 4.196 -6.226 20.794 1.00 81.56 115 ARG A O 1
ATOM 900 N N . VAL A 1 116 ? 3.887 -7.256 18.829 1.00 84.94 116 VAL A N 1
ATOM 901 C CA . VAL A 1 116 ? 3.246 -6.126 18.146 1.00 84.94 116 VAL A CA 1
ATOM 902 C C . VAL A 1 116 ? 1.760 -6.401 17.958 1.00 84.94 116 VAL A C 1
ATOM 904 O O . VAL A 1 116 ? 1.298 -7.528 18.136 1.00 84.94 116 VAL A O 1
ATOM 907 N N . LEU A 1 117 ? 1.007 -5.363 17.599 1.00 87.88 117 LEU A N 1
ATOM 908 C CA . LEU A 1 117 ? -0.394 -5.520 17.249 1.00 87.88 117 LEU A CA 1
ATOM 909 C C . LEU A 1 117 ? -0.540 -6.461 16.048 1.00 87.88 117 LEU A C 1
ATOM 911 O O . LEU A 1 117 ? 0.128 -6.294 15.026 1.00 87.88 117 LEU A O 1
ATOM 915 N N . LYS A 1 118 ? -1.437 -7.437 16.183 1.00 90.44 118 LYS A N 1
ATOM 916 C CA . LYS A 1 118 ? -1.740 -8.424 15.152 1.00 90.44 118 LYS A CA 1
ATOM 917 C C . LYS A 1 118 ? -3.141 -8.224 14.620 1.00 90.44 118 LYS A C 1
ATOM 919 O O . LYS A 1 118 ? -4.094 -8.120 15.386 1.00 90.44 118 LYS A O 1
ATOM 924 N N . ILE A 1 119 ? -3.242 -8.224 13.300 1.00 90.19 119 ILE A N 1
ATOM 925 C CA . ILE A 1 119 ? -4.498 -8.098 12.578 1.00 90.19 119 ILE A CA 1
ATOM 926 C C . ILE A 1 119 ? -4.592 -9.322 11.665 1.00 90.19 119 ILE A C 1
ATOM 928 O O . ILE A 1 119 ? -3.640 -9.576 10.924 1.00 90.19 119 ILE A O 1
ATOM 932 N N . PRO A 1 120 ? -5.681 -10.107 11.729 1.00 91.56 120 PRO A N 1
ATOM 933 C CA . PRO A 1 120 ? -5.865 -11.229 10.820 1.00 91.56 120 PRO A CA 1
ATOM 934 C C . PRO A 1 120 ? -5.973 -10.718 9.380 1.00 91.56 120 PRO A C 1
ATOM 936 O O . PRO A 1 120 ? -6.578 -9.667 9.137 1.00 91.56 120 PRO A O 1
ATOM 939 N N . LEU A 1 121 ? -5.382 -11.460 8.440 1.00 91.94 121 LEU A N 1
ATOM 940 C CA . LEU A 1 121 ? -5.367 -11.100 7.019 1.00 91.94 121 LEU A CA 1
ATOM 941 C C . LEU A 1 121 ? -6.789 -11.062 6.450 1.00 91.94 121 LEU A C 1
ATOM 9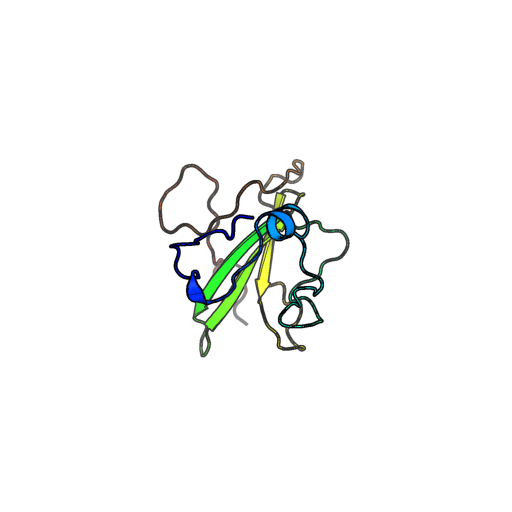43 O O . LEU A 1 121 ? -7.105 -10.220 5.608 1.00 91.94 121 LEU A O 1
ATOM 947 N N . GLU A 1 122 ? -7.668 -11.924 6.948 1.00 90.75 122 GLU A N 1
ATOM 948 C CA . GLU A 1 122 ? -9.064 -12.026 6.567 1.00 90.75 122 GLU A CA 1
ATOM 949 C C . GLU A 1 122 ? -10.015 -11.949 7.765 1.00 90.75 122 GLU A C 1
ATOM 951 O O . GLU A 1 122 ? -9.744 -12.433 8.863 1.00 90.75 122 GLU A O 1
ATOM 956 N N . ARG A 1 123 ? -11.178 -11.342 7.529 1.00 91.19 123 ARG A N 1
ATOM 957 C CA . ARG A 1 123 ? -12.315 -11.321 8.457 1.00 91.19 123 ARG A CA 1
ATOM 958 C C . ARG A 1 123 ? -13.600 -11.589 7.690 1.00 91.19 123 ARG A C 1
ATOM 960 O O . ARG A 1 123 ? -14.543 -10.805 7.734 1.00 91.19 123 ARG A O 1
ATOM 967 N N . CYS A 1 124 ? -13.615 -12.692 6.940 1.00 90.06 124 CYS A N 1
ATOM 968 C CA . CYS A 1 124 ? -14.712 -13.039 6.031 1.00 90.06 124 CYS A CA 1
ATOM 969 C C . CYS A 1 124 ? -16.075 -13.084 6.738 1.00 90.06 124 CYS A C 1
ATOM 971 O O . CYS A 1 124 ? -17.077 -12.726 6.136 1.00 90.06 124 CYS A O 1
ATOM 973 N N . SER A 1 125 ? -16.103 -13.431 8.029 1.00 91.38 125 SER A N 1
ATOM 974 C CA . SER A 1 125 ? -17.311 -13.427 8.865 1.00 91.38 125 SER A CA 1
ATOM 975 C C . SER A 1 125 ? -18.003 -12.065 8.981 1.00 91.38 125 SER A C 1
ATOM 977 O O . SER A 1 125 ? -19.177 -12.018 9.336 1.00 91.38 125 SER A O 1
ATOM 979 N N . ASN A 1 126 ? -17.295 -10.962 8.721 1.00 89.31 126 ASN A N 1
ATOM 980 C CA . ASN A 1 126 ? -17.860 -9.613 8.779 1.00 89.31 126 ASN A CA 1
ATOM 981 C C . ASN A 1 126 ? -18.695 -9.275 7.537 1.00 89.31 126 ASN A C 1
ATOM 983 O O . ASN A 1 126 ? -19.509 -8.353 7.576 1.00 89.31 126 ASN A O 1
ATOM 987 N N . TYR A 1 127 ? -18.502 -10.012 6.444 1.00 86.69 127 TYR A N 1
ATOM 988 C CA . TYR A 1 127 ? -19.266 -9.843 5.220 1.00 86.69 127 TYR A CA 1
ATOM 989 C C . TYR A 1 127 ? -20.458 -10.798 5.253 1.00 86.69 127 TYR A C 1
ATOM 991 O O . TYR A 1 127 ? -20.329 -11.974 5.593 1.00 86.69 127 TYR A O 1
ATOM 999 N N . LYS A 1 128 ? -21.646 -10.280 4.933 1.00 85.25 128 LYS A N 1
ATOM 1000 C CA . LYS A 1 128 ? -22.835 -11.125 4.815 1.00 85.25 128 LYS A CA 1
ATOM 1001 C C . LYS A 1 128 ? -22.680 -12.023 3.593 1.00 85.25 128 LYS A C 1
ATOM 1003 O O . LYS A 1 128 ? -22.267 -11.552 2.536 1.00 85.25 128 LYS A O 1
ATOM 1008 N N . ASN A 1 129 ? -23.056 -13.287 3.748 1.00 73.38 129 ASN A N 1
ATOM 1009 C CA . ASN A 1 129 ? -23.296 -14.154 2.606 1.00 73.38 129 ASN A CA 1
ATOM 1010 C C . ASN A 1 129 ? -24.593 -13.665 1.950 1.00 73.38 129 ASN A C 1
ATOM 1012 O O . ASN A 1 129 ? -25.626 -13.627 2.624 1.00 73.38 129 ASN A O 1
ATOM 1016 N N . GLU A 1 130 ? -24.510 -13.230 0.698 1.00 52.97 130 GLU A N 1
ATOM 1017 C CA . GLU A 1 130 ? -25.686 -13.038 -0.158 1.00 52.97 130 GLU A CA 1
ATOM 1018 C C . GLU A 1 130 ? -26.163 -14.389 -0.705 1.00 52.97 130 GLU A C 1
ATOM 1020 O O . GLU A 1 130 ? -25.293 -15.223 -1.057 1.00 52.97 130 GLU A O 1
#

Mean predicted aligned error: 8.65 Å